Protein AF-A0A956P4V1-F1 (afdb_monomer_lite)

Radius of gyration: 15.0 Å; chains: 1; bounding box: 37×39×35 Å

pLDDT: mean 80.2, std 12.29, range [52.44, 96.56]

Foldseek 3Di:
DDPVVVVVVVVVVVVLVVCCVVVVDLVLVPVQVVLCVVCVVPVLQVVVLLVLLVVLLVVLVVVCVVDVQDDPRSLVSLQVSSLVSQVVVQVVQCPDPVRVVSVHGHRDRRNSSSSNVVVD

Sequence (120 aa):
MSEPEILVVAIGLVVSLLFTEVLGIAPGGIIVPGYLALHMQEPVKILVTFLVAYLTYFIVTVLATVTIVYGRRRTVLMILVAFLLGTLVRIGFDQSPLIAPFEIDVIGYIVPGLIAIWLD

Secondary structure (DSSP, 8-state):
--HHHHHHHHHHHHHHHHHHHHH-S-THHHHHHHHHHHTTT-HHHHHHHHHHHHHHHHHHHHHHHHS---THHHHHHHHHHHHHHHHHHHHHHHT-TTTGGGT---S-SSHHHHHHHHT-

Structure (mmCIF, N/CA/C/O backbone):
data_AF-A0A956P4V1-F1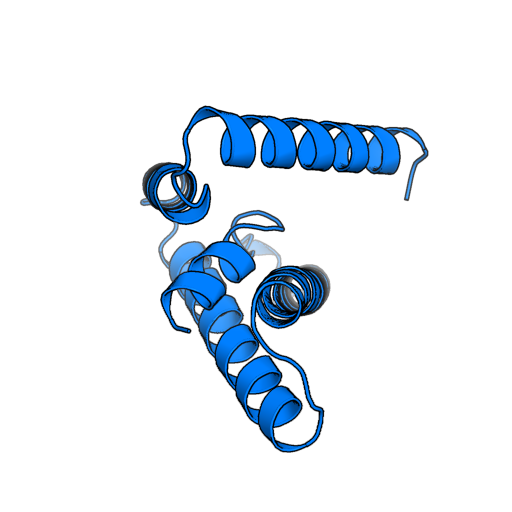
#
_entry.id   AF-A0A956P4V1-F1
#
loop_
_atom_site.group_PDB
_atom_site.id
_atom_site.type_symbol
_atom_site.label_atom_id
_atom_site.label_alt_id
_atom_site.label_comp_id
_atom_site.label_asym_id
_atom_site.label_entity_id
_atom_site.label_seq_id
_atom_site.pdbx_PDB_ins_code
_atom_site.Cartn_x
_atom_site.Cartn_y
_atom_site.Cartn_z
_atom_site.occupancy
_atom_site.B_iso_or_equiv
_atom_site.auth_seq_id
_atom_site.auth_comp_id
_atom_site.auth_asym_id
_atom_site.auth_atom_id
_atom_site.pdbx_PDB_model_num
ATOM 1 N N . MET A 1 1 ? 17.216 -8.992 8.589 1.00 52.44 1 MET A N 1
ATOM 2 C CA . MET A 1 1 ? 16.877 -7.565 8.459 1.00 52.44 1 MET A CA 1
ATOM 3 C C . MET A 1 1 ? 17.984 -6.795 9.130 1.00 52.44 1 MET A C 1
ATOM 5 O O . MET A 1 1 ? 18.258 -7.054 10.298 1.00 52.44 1 MET A O 1
ATOM 9 N N . SER A 1 2 ? 18.709 -5.985 8.372 1.00 62.19 2 SER A N 1
ATOM 10 C CA . SER A 1 2 ? 19.815 -5.195 8.910 1.00 62.19 2 SER A CA 1
ATOM 11 C C . SER A 1 2 ? 19.270 -4.003 9.722 1.00 62.19 2 SER A C 1
ATOM 13 O O . SER A 1 2 ? 18.208 -3.472 9.401 1.00 62.19 2 SER A O 1
ATOM 15 N N . GLU A 1 3 ? 19.965 -3.575 10.784 1.00 70.06 3 GLU A N 1
ATOM 16 C CA . GLU A 1 3 ? 19.622 -2.376 11.579 1.00 70.06 3 GLU A CA 1
ATOM 17 C C . GLU A 1 3 ? 19.222 -1.129 10.748 1.00 70.06 3 GLU A C 1
ATOM 19 O O . GLU A 1 3 ? 18.267 -0.449 11.140 1.00 70.06 3 GLU A O 1
ATOM 24 N N . PRO A 1 4 ? 19.847 -0.824 9.586 1.00 65.12 4 PRO A N 1
ATOM 25 C CA . PRO A 1 4 ? 19.439 0.317 8.763 1.00 65.12 4 PRO A CA 1
ATOM 26 C C . PRO A 1 4 ? 18.052 0.176 8.117 1.00 65.12 4 PRO A C 1
ATOM 28 O O . PRO A 1 4 ? 17.386 1.189 7.918 1.00 65.12 4 PRO A O 1
ATOM 31 N N . GLU A 1 5 ? 17.567 -1.036 7.828 1.00 59.72 5 GLU A N 1
ATOM 32 C CA . GLU A 1 5 ? 16.236 -1.237 7.226 1.00 59.72 5 GLU A CA 1
ATOM 33 C C . GLU A 1 5 ? 15.118 -0.788 8.178 1.00 59.72 5 GLU A C 1
ATOM 35 O O . GLU A 1 5 ? 14.162 -0.134 7.764 1.00 59.72 5 GLU A O 1
ATOM 40 N N . ILE A 1 6 ? 15.267 -1.081 9.474 1.00 66.38 6 ILE A N 1
ATOM 41 C CA . ILE A 1 6 ? 14.303 -0.700 10.517 1.00 66.38 6 ILE A CA 1
ATOM 42 C C . ILE A 1 6 ? 14.265 0.824 10.674 1.00 66.38 6 ILE A C 1
ATOM 44 O O . ILE A 1 6 ? 13.193 1.408 10.832 1.00 66.38 6 ILE A O 1
ATOM 48 N N . LEU A 1 7 ? 15.426 1.475 10.585 1.00 67.88 7 LEU A N 1
ATOM 49 C CA . LEU A 1 7 ? 15.570 2.924 10.707 1.00 67.88 7 LEU A CA 1
ATOM 50 C C . LEU A 1 7 ? 14.905 3.654 9.530 1.00 67.88 7 LEU A C 1
ATOM 52 O O . LEU A 1 7 ? 14.175 4.623 9.736 1.00 67.88 7 LEU A O 1
ATOM 56 N N . VAL A 1 8 ? 15.075 3.142 8.308 1.00 66.00 8 VAL A N 1
ATOM 57 C CA . VAL A 1 8 ? 14.413 3.672 7.105 1.00 66.00 8 VAL A CA 1
ATOM 58 C C . VAL A 1 8 ? 12.894 3.513 7.195 1.00 66.00 8 VAL A C 1
ATOM 60 O O . VAL A 1 8 ? 12.161 4.458 6.899 1.00 66.00 8 VAL A O 1
ATOM 63 N N . VAL A 1 9 ? 12.408 2.360 7.667 1.00 61.38 9 VAL A N 1
ATOM 64 C CA . VAL A 1 9 ? 10.970 2.128 7.881 1.00 61.38 9 VAL A CA 1
ATOM 65 C C . VAL A 1 9 ? 10.415 3.061 8.961 1.00 61.38 9 VAL A C 1
ATOM 67 O O . VAL A 1 9 ? 9.370 3.672 8.752 1.00 61.38 9 VAL A O 1
ATOM 70 N N . ALA A 1 10 ? 11.117 3.230 10.085 1.00 62.25 10 ALA A N 1
ATOM 71 C CA . ALA A 1 10 ? 10.696 4.111 11.174 1.00 62.25 10 ALA A CA 1
ATOM 72 C C . ALA A 1 10 ? 10.623 5.581 10.730 1.00 62.25 10 ALA A C 1
ATOM 74 O O . ALA A 1 10 ? 9.628 6.255 10.995 1.00 62.25 10 ALA A O 1
ATOM 75 N N . ILE A 1 11 ? 11.634 6.062 10.000 1.00 67.75 11 ILE A N 1
ATOM 76 C CA . ILE A 1 11 ? 11.644 7.419 9.441 1.00 67.75 11 ILE A CA 1
ATOM 77 C C . ILE A 1 11 ? 10.501 7.586 8.435 1.00 67.75 11 ILE A C 1
ATOM 79 O O . ILE A 1 11 ? 9.759 8.563 8.516 1.00 67.75 11 ILE A O 1
ATOM 83 N N . GLY A 1 12 ? 10.303 6.620 7.534 1.00 59.38 12 GLY A N 1
ATOM 84 C CA . GLY A 1 12 ? 9.198 6.644 6.574 1.00 59.38 12 GLY A CA 1
ATOM 85 C C . GLY A 1 12 ? 7.824 6.704 7.250 1.00 59.38 12 GLY A C 1
ATOM 86 O O . GLY A 1 12 ? 6.951 7.448 6.806 1.00 59.38 12 GLY A O 1
ATOM 87 N N . LEU A 1 13 ? 7.649 5.988 8.365 1.00 62.00 13 LEU A N 1
ATOM 88 C CA . LEU A 1 13 ? 6.405 5.959 9.139 1.00 62.00 13 LEU A CA 1
ATOM 89 C C . LEU A 1 13 ? 6.146 7.300 9.849 1.00 62.00 13 LEU A C 1
ATOM 91 O O . LEU A 1 13 ? 5.028 7.814 9.801 1.00 62.00 13 LEU A O 1
ATOM 95 N N . VAL A 1 14 ? 7.182 7.913 10.432 1.00 70.94 14 VAL A N 1
ATOM 96 C CA . VAL A 1 14 ? 7.103 9.247 11.058 1.00 70.94 14 VAL A CA 1
ATOM 97 C C . VAL A 1 14 ? 6.795 10.330 10.024 1.00 70.94 14 VAL A C 1
ATOM 99 O O . VAL A 1 14 ? 5.912 11.158 10.240 1.00 70.94 14 VAL A O 1
ATOM 102 N N . VAL A 1 15 ? 7.472 10.306 8.875 1.00 63.47 15 VAL A N 1
ATOM 103 C CA . VAL A 1 15 ? 7.232 11.263 7.787 1.00 63.47 15 VAL A CA 1
ATOM 104 C C . VAL A 1 15 ? 5.823 11.085 7.217 1.00 63.47 15 VAL A C 1
ATOM 106 O O . VAL A 1 15 ? 5.119 12.072 7.030 1.00 63.47 15 VAL A O 1
ATOM 109 N N . SER A 1 16 ? 5.357 9.847 7.022 1.00 53.31 16 SER A N 1
ATOM 110 C CA . SER A 1 16 ? 3.987 9.573 6.572 1.00 53.31 16 SER A CA 1
ATOM 111 C C . SER A 1 16 ? 2.934 10.096 7.555 1.00 53.31 16 SER A C 1
ATOM 113 O O . SER A 1 16 ? 1.906 10.615 7.119 1.00 53.31 16 SER A O 1
ATOM 115 N N . LEU A 1 17 ? 3.173 9.984 8.867 1.00 59.72 17 LEU A N 1
ATOM 116 C CA . LEU A 1 17 ? 2.296 10.550 9.896 1.00 59.72 17 LEU A CA 1
ATOM 117 C C . LEU A 1 17 ? 2.257 12.079 9.825 1.00 59.72 17 LEU A C 1
ATOM 119 O O . LEU A 1 17 ? 1.171 12.651 9.801 1.00 59.72 17 LEU A O 1
ATOM 123 N N . LEU A 1 18 ? 3.418 12.733 9.719 1.00 65.38 18 LEU A N 1
ATOM 124 C CA . LEU A 1 18 ? 3.503 14.191 9.594 1.00 65.38 18 LEU A CA 1
ATOM 125 C C . LEU A 1 18 ? 2.801 14.702 8.331 1.00 65.38 18 LEU A C 1
ATOM 127 O O . LEU A 1 18 ? 2.044 15.663 8.400 1.00 65.38 18 LEU A O 1
ATOM 131 N N . PHE A 1 19 ? 2.993 14.040 7.188 1.00 56.62 19 PHE A N 1
ATOM 132 C CA . PHE A 1 19 ? 2.312 14.401 5.940 1.00 56.62 19 PHE A CA 1
ATOM 133 C C . PHE A 1 19 ? 0.793 14.224 6.032 1.00 56.62 19 PHE A C 1
ATOM 135 O O . PHE A 1 19 ? 0.051 15.060 5.519 1.00 56.62 19 PHE A O 1
ATOM 142 N N . THR A 1 20 ? 0.330 13.171 6.711 1.00 59.19 20 THR A N 1
ATOM 143 C CA . THR A 1 20 ? -1.105 12.940 6.934 1.00 59.19 20 THR A CA 1
ATOM 144 C C . THR A 1 20 ? -1.712 14.040 7.812 1.00 59.19 20 THR A C 1
ATOM 146 O O . THR A 1 20 ? -2.799 14.525 7.507 1.00 59.19 20 THR A O 1
ATOM 149 N N . GLU A 1 21 ? -1.000 14.467 8.858 1.00 66.12 21 GLU A N 1
ATOM 150 C CA . GLU A 1 21 ? -1.459 15.506 9.790 1.00 66.12 21 GLU A CA 1
ATOM 151 C C . GLU A 1 21 ? -1.442 16.911 9.160 1.00 66.12 21 GLU A C 1
ATOM 153 O O . GLU A 1 21 ? -2.352 17.702 9.385 1.00 66.12 21 GLU A O 1
ATOM 158 N N . VAL A 1 22 ? -0.429 17.222 8.340 1.00 64.12 22 VAL A N 1
ATOM 159 C CA . VAL A 1 22 ? -0.261 18.554 7.730 1.00 64.12 22 VAL A CA 1
ATOM 160 C C . VAL A 1 22 ? -1.184 18.764 6.532 1.00 64.12 22 VAL A C 1
ATOM 162 O O . VAL A 1 22 ? -1.716 19.858 6.357 1.00 64.12 22 VAL A O 1
ATOM 165 N N . LEU A 1 23 ? -1.364 17.746 5.684 1.00 58.78 23 LEU A N 1
ATOM 166 C CA . LEU A 1 23 ? -2.117 17.901 4.436 1.00 58.78 23 LEU A CA 1
ATOM 167 C C . LEU A 1 23 ? -3.592 17.523 4.572 1.00 58.78 23 LEU A C 1
ATOM 169 O O . LEU A 1 23 ? -4.383 17.925 3.726 1.00 58.78 23 LEU A O 1
ATOM 173 N N . GLY A 1 24 ? -3.979 16.732 5.581 1.00 57.81 24 GLY A N 1
ATOM 174 C CA . GLY A 1 24 ? -5.355 16.234 5.733 1.00 57.81 24 GLY A CA 1
ATOM 175 C C . GLY A 1 24 ? -5.835 15.338 4.578 1.00 57.81 24 GLY A C 1
ATOM 176 O O . GLY A 1 24 ? -6.993 14.926 4.550 1.00 57.81 24 GLY A O 1
ATOM 177 N N . ILE A 1 25 ? -4.953 15.028 3.624 1.00 56.25 25 ILE A N 1
ATOM 178 C CA . ILE A 1 25 ? -5.205 14.186 2.458 1.00 56.25 25 ILE A CA 1
ATOM 179 C C . ILE A 1 25 ? -4.611 12.815 2.759 1.00 56.25 25 ILE A C 1
ATOM 181 O O . ILE A 1 25 ? -3.441 12.707 3.130 1.00 56.25 25 ILE A O 1
ATOM 185 N N . ALA A 1 26 ? -5.404 11.758 2.576 1.00 60.09 26 ALA A N 1
ATOM 186 C CA . ALA A 1 26 ? -4.907 10.393 2.675 1.00 60.09 26 ALA A CA 1
ATOM 187 C C . ALA A 1 26 ? -3.709 10.219 1.713 1.00 60.09 26 ALA A C 1
ATOM 189 O O . ALA A 1 26 ? -3.898 10.358 0.499 1.00 60.09 26 ALA A O 1
ATOM 190 N N . PRO A 1 27 ? -2.494 9.887 2.202 1.00 57.38 27 PRO A N 1
ATOM 191 C CA . PRO A 1 27 ? -1.275 9.832 1.383 1.00 57.38 27 PRO A CA 1
ATOM 192 C C . PRO A 1 27 ? -1.409 8.939 0.141 1.00 57.38 27 PRO A C 1
ATOM 194 O O . PRO A 1 27 ? -0.772 9.180 -0.884 1.00 57.38 27 PRO A O 1
ATOM 197 N N . GLY A 1 28 ? -2.297 7.940 0.204 1.00 62.53 28 GLY A N 1
ATOM 198 C CA . GLY A 1 28 ? -2.628 7.057 -0.910 1.00 62.53 28 GLY A CA 1
ATOM 199 C C . GLY A 1 28 ? -3.111 7.773 -2.169 1.00 62.53 28 GLY A C 1
ATOM 200 O O . GLY A 1 28 ? -2.746 7.354 -3.259 1.00 62.53 28 GLY A O 1
ATOM 201 N N . GLY A 1 29 ? -3.856 8.877 -2.047 1.00 63.78 29 GLY A N 1
ATOM 202 C CA . GLY A 1 29 ? -4.403 9.586 -3.212 1.00 63.78 29 GLY A CA 1
ATOM 203 C C . GLY A 1 29 ? -3.344 10.272 -4.083 1.00 63.78 29 GLY A C 1
ATOM 204 O O . GLY A 1 29 ? -3.560 10.458 -5.275 1.00 63.78 29 GLY A O 1
ATOM 205 N N . ILE A 1 30 ? -2.190 10.618 -3.503 1.00 67.00 30 ILE A N 1
ATOM 206 C CA . ILE A 1 30 ? -1.106 11.334 -4.196 1.00 67.00 30 ILE A CA 1
ATOM 207 C C . ILE A 1 30 ? 0.045 10.382 -4.546 1.00 67.00 30 ILE A C 1
ATOM 209 O O . ILE A 1 30 ? 0.603 10.452 -5.638 1.00 67.00 30 ILE A O 1
ATOM 213 N N . ILE A 1 31 ? 0.390 9.461 -3.641 1.00 77.81 31 ILE A N 1
ATOM 214 C CA . ILE A 1 31 ? 1.557 8.581 -3.794 1.00 77.81 31 ILE A CA 1
ATOM 215 C C . ILE A 1 31 ? 1.294 7.469 -4.820 1.00 77.81 31 ILE A C 1
ATOM 217 O O . ILE A 1 31 ? 2.150 7.189 -5.656 1.00 77.81 31 ILE A O 1
ATOM 221 N N . VAL A 1 32 ? 0.110 6.848 -4.788 1.00 80.44 32 VAL A N 1
ATOM 222 C CA . VAL A 1 32 ? -0.233 5.706 -5.655 1.00 80.44 32 VAL A CA 1
ATOM 223 C C . VAL A 1 32 ? -0.135 6.035 -7.154 1.00 80.44 32 VAL A C 1
ATOM 225 O O . VAL A 1 32 ? 0.562 5.295 -7.851 1.00 80.44 32 VAL A O 1
ATOM 228 N N . PRO A 1 33 ? -0.754 7.112 -7.690 1.00 71.56 33 PRO A N 1
ATOM 229 C CA . PRO A 1 33 ? -0.647 7.419 -9.119 1.00 71.56 33 PRO A CA 1
ATOM 230 C C . PRO A 1 33 ? 0.792 7.736 -9.549 1.00 71.56 33 PRO A C 1
ATOM 232 O O . PRO A 1 33 ? 1.182 7.374 -10.656 1.00 71.56 33 PRO A O 1
ATOM 235 N N . GLY A 1 34 ? 1.603 8.336 -8.670 1.00 77.00 34 GLY A N 1
ATOM 236 C CA . GLY A 1 34 ? 3.026 8.569 -8.929 1.00 77.00 34 GLY A CA 1
ATOM 237 C C . GLY A 1 34 ? 3.813 7.266 -9.095 1.00 77.00 34 GLY A C 1
ATOM 238 O O . GLY A 1 34 ? 4.532 7.103 -10.076 1.00 77.00 34 GLY A O 1
ATOM 239 N N . TYR A 1 35 ? 3.628 6.304 -8.185 1.00 79.56 35 TYR A N 1
ATOM 240 C CA . TYR A 1 35 ? 4.278 4.990 -8.278 1.00 79.56 35 TYR A CA 1
ATOM 241 C C . TYR A 1 35 ? 3.781 4.162 -9.472 1.00 79.56 35 TYR A C 1
ATOM 243 O O . TYR A 1 35 ? 4.575 3.478 -10.114 1.00 79.56 35 TYR A O 1
ATOM 251 N N . LEU A 1 36 ? 2.492 4.248 -9.812 1.00 75.56 36 LEU A N 1
ATOM 252 C CA . LEU A 1 36 ? 1.943 3.592 -11.002 1.00 75.56 36 LEU A CA 1
ATOM 253 C C . LEU A 1 36 ? 2.518 4.173 -12.301 1.00 75.56 36 LEU A C 1
ATOM 255 O O . LEU A 1 36 ? 2.807 3.415 -13.222 1.00 75.56 36 LEU A O 1
ATOM 259 N N . ALA A 1 37 ? 2.721 5.492 -12.371 1.00 73.94 37 ALA A N 1
ATOM 260 C CA . ALA A 1 37 ? 3.327 6.136 -13.534 1.00 73.94 37 ALA A CA 1
ATOM 261 C C . ALA A 1 37 ? 4.796 5.723 -13.737 1.00 73.94 37 ALA A C 1
ATOM 263 O O . ALA A 1 37 ? 5.219 5.526 -14.874 1.00 73.94 37 ALA A O 1
ATOM 264 N N . LEU A 1 38 ? 5.559 5.546 -12.650 1.00 78.25 38 LEU A N 1
ATOM 265 C CA . LEU A 1 38 ? 6.956 5.088 -12.712 1.00 78.25 38 LEU A CA 1
ATOM 266 C C . LEU A 1 38 ? 7.097 3.661 -13.252 1.00 78.25 38 LEU A C 1
ATOM 268 O O . LEU A 1 38 ? 8.087 3.358 -13.908 1.00 78.25 38 LEU A O 1
ATOM 272 N N . HIS A 1 39 ? 6.105 2.807 -13.003 1.00 78.94 39 HIS A N 1
ATOM 273 C CA . HIS A 1 39 ? 6.085 1.416 -13.463 1.00 78.94 39 HIS A CA 1
ATOM 274 C C . HIS A 1 39 ? 5.122 1.194 -14.635 1.00 78.94 39 HIS A C 1
ATOM 276 O O . HIS A 1 39 ? 4.681 0.073 -14.880 1.00 78.94 39 HIS A O 1
ATOM 282 N N . MET A 1 40 ? 4.787 2.248 -15.387 1.00 74.88 40 MET A N 1
ATOM 283 C CA . MET A 1 40 ? 3.815 2.175 -16.484 1.00 74.88 40 MET A CA 1
ATOM 284 C C . MET A 1 40 ? 4.260 1.227 -17.609 1.00 74.88 40 MET A C 1
ATOM 286 O O . MET A 1 40 ? 3.424 0.627 -18.282 1.00 74.88 40 MET A O 1
ATOM 290 N N . GLN A 1 41 ? 5.571 1.061 -17.796 1.00 78.94 41 GLN A N 1
ATOM 291 C CA . GLN A 1 41 ? 6.154 0.122 -18.759 1.00 78.94 41 GLN A CA 1
ATOM 292 C C . GLN A 1 41 ? 6.144 -1.333 -18.257 1.00 78.94 41 GLN A C 1
ATOM 294 O O . GLN A 1 41 ? 6.466 -2.245 -19.015 1.00 78.94 41 GLN A O 1
ATOM 299 N N . GLU A 1 42 ? 5.740 -1.565 -17.005 1.00 83.62 42 GLU A N 1
ATOM 300 C CA . GLU A 1 42 ? 5.775 -2.856 -16.318 1.00 83.62 42 GLU A CA 1
ATOM 301 C C . GLU A 1 42 ? 4.349 -3.293 -15.917 1.00 83.62 42 GLU A C 1
ATOM 303 O O . GLU A 1 42 ? 4.012 -3.373 -14.729 1.00 83.62 42 GLU A O 1
ATOM 308 N N . PRO A 1 43 ? 3.471 -3.605 -16.894 1.00 84.38 43 PRO A N 1
ATOM 309 C CA . PRO A 1 43 ? 2.043 -3.832 -16.648 1.00 84.38 43 PRO A CA 1
ATOM 310 C C . PRO A 1 43 ? 1.775 -5.016 -15.713 1.00 84.38 43 PRO A C 1
ATOM 312 O O . PRO A 1 43 ? 0.772 -5.036 -15.001 1.00 84.38 43 PRO A O 1
ATOM 315 N N . VAL A 1 44 ? 2.685 -5.991 -15.676 1.00 90.12 44 VAL A N 1
ATOM 316 C CA . VAL A 1 44 ? 2.580 -7.154 -14.793 1.00 90.12 44 VAL A CA 1
ATOM 317 C C . VAL A 1 44 ? 2.736 -6.747 -13.325 1.00 90.12 44 VAL A C 1
ATOM 319 O O . VAL A 1 44 ? 1.935 -7.177 -12.499 1.00 90.12 44 VAL A O 1
ATOM 322 N N . LYS A 1 45 ? 3.689 -5.862 -12.993 1.00 88.94 45 LYS A N 1
ATOM 323 C CA . LYS A 1 45 ? 3.875 -5.358 -11.618 1.00 88.94 45 LYS A CA 1
ATOM 324 C C . LYS A 1 45 ? 2.663 -4.570 -11.142 1.00 88.94 45 LYS A C 1
ATOM 326 O O . LYS A 1 45 ? 2.214 -4.730 -10.006 1.00 88.94 45 LYS A O 1
ATOM 331 N N . ILE A 1 46 ? 2.087 -3.765 -12.034 1.00 87.50 46 ILE A N 1
ATOM 332 C CA . ILE A 1 46 ? 0.843 -3.037 -11.770 1.00 87.50 46 ILE A CA 1
ATOM 333 C C . ILE A 1 46 ? -0.285 -4.024 -11.446 1.00 87.50 46 ILE A C 1
ATOM 335 O O . ILE A 1 46 ? -0.935 -3.898 -10.408 1.00 87.50 46 ILE A O 1
ATOM 339 N N . LEU A 1 47 ? -0.482 -5.038 -12.291 1.00 92.50 47 LEU A N 1
ATOM 340 C CA . LEU A 1 47 ? -1.543 -6.030 -12.125 1.00 92.50 47 LEU A CA 1
ATOM 341 C C . LEU A 1 47 ? -1.392 -6.817 -10.816 1.00 92.50 47 LEU A C 1
ATOM 343 O O . LEU A 1 47 ? -2.357 -6.949 -10.065 1.00 92.50 47 LEU A O 1
ATOM 347 N N . VAL A 1 48 ? -0.179 -7.276 -10.497 1.00 92.94 48 VAL A N 1
ATOM 348 C CA . VAL A 1 48 ? 0.121 -7.958 -9.229 1.00 92.94 48 VAL A CA 1
ATOM 349 C C . VAL A 1 48 ? -0.152 -7.038 -8.035 1.00 92.94 48 VAL A C 1
ATOM 351 O O . VAL A 1 48 ? -0.767 -7.467 -7.061 1.00 92.94 48 VAL A O 1
ATOM 354 N N . THR A 1 49 ? 0.232 -5.762 -8.108 1.00 92.38 49 THR A N 1
ATOM 355 C CA . THR A 1 49 ? -0.014 -4.791 -7.027 1.00 92.38 49 THR A CA 1
ATOM 356 C C . THR A 1 49 ? -1.511 -4.592 -6.777 1.00 92.38 49 THR A C 1
ATOM 358 O O . THR A 1 49 ? -1.946 -4.600 -5.624 1.00 92.38 49 THR A O 1
ATOM 361 N N . PHE A 1 50 ? -2.317 -4.479 -7.838 1.00 92.88 50 PHE A N 1
ATOM 362 C CA . PHE A 1 50 ? -3.776 -4.405 -7.718 1.00 92.88 50 PHE A CA 1
ATOM 363 C C . PHE A 1 50 ? -4.387 -5.694 -7.159 1.00 92.88 50 PHE A C 1
ATOM 365 O O . PHE A 1 50 ? -5.284 -5.617 -6.321 1.00 92.88 50 PHE A O 1
ATOM 372 N N . LEU A 1 51 ? -3.887 -6.869 -7.558 1.00 95.50 51 LEU A N 1
ATOM 373 C CA . LEU A 1 51 ? -4.326 -8.145 -6.983 1.00 95.50 51 LEU A CA 1
ATOM 374 C C . LEU A 1 51 ? -4.054 -8.205 -5.478 1.00 95.50 51 LEU A C 1
ATOM 376 O O . LEU A 1 51 ? -4.946 -8.564 -4.711 1.00 95.50 51 LEU A O 1
ATOM 380 N N . VAL A 1 52 ? -2.858 -7.805 -5.038 1.00 95.75 52 VAL A N 1
ATOM 381 C CA . VAL A 1 52 ? -2.512 -7.756 -3.610 1.00 95.75 52 VAL A CA 1
ATOM 382 C C . VAL A 1 52 ? -3.397 -6.761 -2.860 1.00 95.75 52 VAL A C 1
ATOM 384 O O . VAL A 1 52 ? -3.869 -7.074 -1.767 1.00 95.75 52 VAL A O 1
ATOM 387 N N . ALA A 1 53 ? -3.676 -5.591 -3.440 1.00 93.94 53 ALA A N 1
ATOM 388 C CA . ALA A 1 53 ? -4.575 -4.606 -2.843 1.00 93.94 53 ALA A CA 1
ATOM 389 C C . ALA A 1 53 ? -6.006 -5.145 -2.681 1.00 93.94 53 ALA A C 1
ATOM 391 O O . ALA A 1 53 ? -6.606 -5.009 -1.614 1.00 93.94 53 ALA A O 1
ATOM 392 N N . TYR A 1 54 ? -6.537 -5.812 -3.707 1.00 95.75 54 TYR A N 1
ATOM 393 C CA . TYR A 1 54 ? -7.880 -6.386 -3.667 1.00 95.75 54 TYR A CA 1
ATOM 394 C C . TYR A 1 54 ? -7.984 -7.535 -2.659 1.00 95.75 54 TYR A C 1
ATOM 396 O O . TYR A 1 54 ? -8.921 -7.586 -1.863 1.00 95.75 54 TYR A O 1
ATOM 404 N N . LEU A 1 55 ? -6.983 -8.423 -2.629 1.00 96.56 55 LEU A N 1
ATOM 405 C CA . LEU A 1 55 ? -6.894 -9.485 -1.626 1.00 96.56 55 LEU A CA 1
ATOM 406 C C . LEU A 1 55 ? -6.801 -8.915 -0.211 1.00 96.56 55 LEU A C 1
ATOM 408 O O . LEU A 1 55 ? -7.467 -9.413 0.691 1.00 96.56 55 LEU A O 1
ATOM 412 N N . THR A 1 56 ? -6.024 -7.849 -0.020 1.00 95.62 56 THR A N 1
ATOM 413 C CA . THR A 1 56 ? -5.925 -7.155 1.268 1.00 95.62 56 THR A CA 1
ATOM 414 C C . THR A 1 56 ? -7.285 -6.639 1.721 1.00 95.62 56 THR A C 1
ATOM 416 O O . THR A 1 56 ? -7.709 -6.943 2.837 1.00 95.62 56 THR A O 1
ATOM 419 N N . TYR A 1 57 ? -7.983 -5.906 0.849 1.00 94.88 57 TYR A N 1
ATOM 420 C CA . TYR A 1 57 ? -9.323 -5.391 1.127 1.00 94.88 57 TYR A CA 1
ATOM 421 C C . TYR A 1 57 ? -10.290 -6.513 1.508 1.00 94.88 57 TYR A C 1
ATOM 423 O O . TYR A 1 57 ? -10.992 -6.417 2.518 1.00 94.88 57 TYR A O 1
ATOM 431 N N . PHE A 1 58 ? -10.282 -7.606 0.744 1.00 95.62 58 PHE A N 1
ATOM 432 C CA . PHE A 1 58 ? -11.151 -8.745 0.999 1.00 95.62 58 PHE A CA 1
ATOM 433 C C . PHE A 1 58 ? -10.853 -9.403 2.352 1.00 95.62 58 PHE A C 1
ATOM 435 O O . PHE A 1 58 ? -11.763 -9.594 3.158 1.00 95.62 58 PHE A O 1
ATOM 442 N N . ILE A 1 59 ? -9.579 -9.693 2.642 1.00 94.88 59 ILE A N 1
ATOM 443 C CA . ILE A 1 59 ? -9.161 -10.308 3.909 1.00 94.88 59 ILE A CA 1
ATOM 444 C C . ILE A 1 59 ? -9.567 -9.432 5.091 1.00 94.88 59 ILE A C 1
ATOM 446 O O . ILE A 1 59 ? -10.180 -9.932 6.032 1.00 94.88 59 ILE A O 1
ATOM 450 N N . VAL A 1 60 ? -9.260 -8.134 5.054 1.00 94.00 60 VAL A N 1
ATOM 451 C CA . VAL A 1 60 ? -9.567 -7.229 6.170 1.00 94.00 60 VAL A CA 1
ATOM 452 C C . VAL A 1 60 ? -11.072 -7.046 6.338 1.00 94.00 60 VAL A C 1
ATOM 454 O O . VAL A 1 60 ? -11.540 -7.009 7.471 1.00 94.00 60 VAL A O 1
ATOM 457 N N . THR A 1 61 ? -11.846 -6.994 5.254 1.00 91.69 61 THR A N 1
ATOM 458 C CA . THR A 1 61 ? -13.313 -6.879 5.319 1.00 91.69 61 THR A CA 1
ATOM 459 C C . THR A 1 61 ? -13.955 -8.122 5.939 1.00 91.69 61 THR A C 1
ATOM 461 O O . THR A 1 61 ? -14.808 -8.010 6.823 1.00 91.69 61 THR A O 1
ATOM 464 N N . VAL A 1 62 ? -13.499 -9.319 5.558 1.00 92.81 62 VAL A N 1
ATOM 465 C CA . VAL A 1 62 ? -13.942 -10.573 6.189 1.00 92.81 62 VAL A CA 1
ATOM 466 C C . VAL A 1 62 ? -13.535 -10.603 7.665 1.00 92.81 62 VAL A C 1
ATOM 468 O O . VAL A 1 62 ? -14.343 -10.935 8.533 1.00 92.81 62 VAL A O 1
ATOM 471 N N . LEU A 1 63 ? -12.306 -10.191 7.978 1.00 90.56 63 LEU A N 1
ATOM 472 C CA . LEU A 1 63 ? -11.792 -10.173 9.345 1.00 90.56 63 LEU A CA 1
ATOM 473 C C . LEU A 1 63 ? -12.545 -9.166 10.230 1.00 90.56 63 LEU A C 1
ATOM 475 O O . LEU A 1 63 ? -12.846 -9.475 11.382 1.00 90.56 63 LEU A O 1
ATOM 479 N N . ALA A 1 64 ? -12.925 -8.009 9.686 1.00 88.25 64 ALA A N 1
ATOM 480 C CA . ALA A 1 64 ? -13.738 -6.992 10.355 1.00 88.25 64 ALA A CA 1
ATOM 481 C C . ALA A 1 64 ? -15.198 -7.430 10.584 1.00 88.25 64 ALA A C 1
ATOM 483 O O . ALA A 1 64 ? -15.898 -6.832 11.396 1.00 88.25 64 ALA A O 1
ATOM 484 N N . THR A 1 65 ? -15.663 -8.489 9.911 1.00 85.44 65 THR A N 1
ATOM 485 C CA . THR A 1 65 ? -16.977 -9.092 10.196 1.00 85.44 65 THR A CA 1
ATOM 486 C C . THR A 1 65 ? -16.937 -9.937 11.475 1.00 85.44 65 THR A C 1
ATOM 488 O O . THR A 1 65 ? -17.915 -9.996 12.216 1.00 85.44 65 THR A O 1
ATOM 491 N N . VAL A 1 66 ? -15.799 -10.578 11.762 1.00 85.50 66 VAL A N 1
ATOM 492 C CA . VAL A 1 66 ? -15.609 -11.433 12.950 1.00 85.50 66 VAL A CA 1
ATOM 493 C C . VAL A 1 66 ? -15.049 -10.642 14.136 1.00 85.50 66 VAL A C 1
ATOM 495 O O . VAL A 1 66 ? -15.338 -10.944 15.292 1.00 85.50 66 VAL A O 1
ATOM 498 N N . THR A 1 67 ? -14.241 -9.620 13.861 1.00 82.88 67 THR A N 1
ATOM 499 C CA . THR A 1 67 ? -13.569 -8.797 14.870 1.00 82.88 67 THR A CA 1
ATOM 500 C C . THR A 1 67 ? -14.101 -7.368 14.832 1.00 82.88 67 THR A C 1
ATOM 502 O O . THR A 1 67 ? -14.285 -6.797 13.766 1.00 82.88 67 THR A O 1
ATOM 505 N N . ILE A 1 68 ? -14.332 -6.758 15.998 1.00 79.69 68 ILE A N 1
ATOM 506 C CA . ILE A 1 68 ? -14.824 -5.374 16.118 1.00 79.69 68 ILE A CA 1
ATOM 507 C C . ILE A 1 68 ? -13.686 -4.402 15.754 1.00 79.69 68 ILE A C 1
ATOM 509 O O . ILE A 1 68 ? -13.024 -3.828 16.626 1.00 7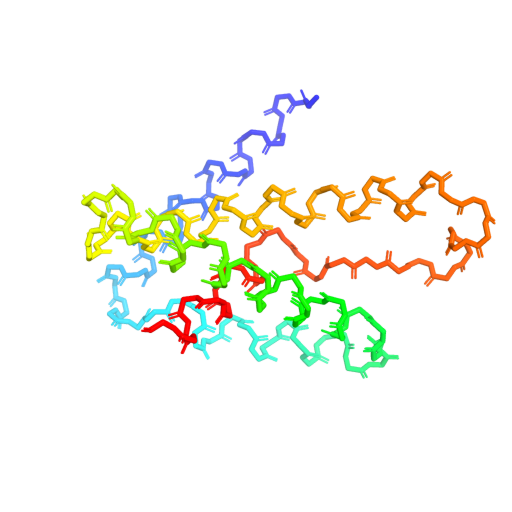9.69 68 ILE A O 1
ATOM 513 N N . VAL A 1 69 ? -13.422 -4.240 14.457 1.00 83.06 69 VAL A N 1
ATOM 514 C CA . VAL A 1 69 ? -12.376 -3.360 13.929 1.00 83.06 69 VAL A CA 1
ATOM 515 C C . VAL A 1 69 ? -13.008 -2.281 13.061 1.00 83.06 69 VAL A C 1
ATOM 517 O O . VAL A 1 69 ? -13.379 -2.515 11.917 1.00 83.06 69 VAL A O 1
ATOM 520 N N . TYR A 1 70 ? -13.083 -1.068 13.609 1.00 79.94 70 TYR A N 1
ATOM 521 C CA . TYR A 1 70 ? -13.668 0.095 12.942 1.00 79.94 70 TYR A CA 1
ATOM 522 C C . TYR A 1 70 ? -12.690 1.276 12.893 1.00 79.94 70 TYR A C 1
ATOM 524 O O . TYR A 1 70 ? -11.759 1.381 13.704 1.00 79.94 70 TYR A O 1
ATOM 532 N N . GLY A 1 71 ? -12.917 2.181 11.938 1.00 84.62 71 GLY A N 1
ATOM 533 C CA . GLY A 1 71 ? -12.187 3.442 11.798 1.00 84.62 71 GLY A CA 1
ATOM 534 C C . GLY A 1 71 ? -10.678 3.253 11.612 1.00 84.62 71 GLY A C 1
ATOM 535 O O . GLY A 1 71 ? -10.235 2.408 10.837 1.00 84.62 71 GLY A O 1
ATOM 536 N N . ARG A 1 72 ? -9.870 4.011 12.368 1.00 81.62 72 ARG A N 1
ATOM 537 C CA . ARG A 1 72 ? -8.398 4.053 12.229 1.00 81.62 72 ARG A 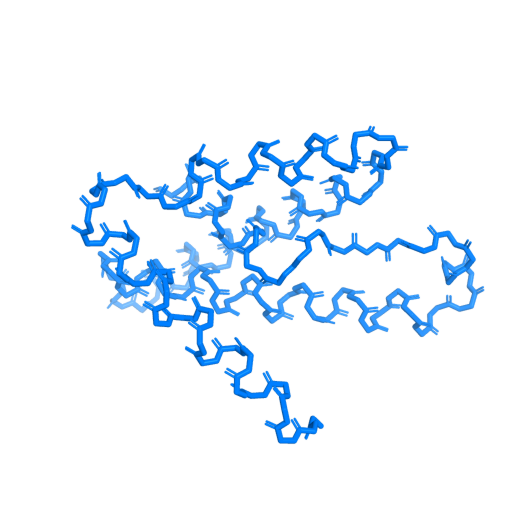CA 1
ATOM 538 C C . ARG A 1 72 ? -7.722 2.682 12.376 1.00 81.62 72 ARG A C 1
ATOM 540 O O . ARG A 1 72 ? -6.680 2.450 11.771 1.00 81.62 72 ARG A O 1
ATOM 547 N N . ARG A 1 73 ? -8.306 1.758 13.153 1.00 84.94 73 ARG A N 1
ATOM 548 C CA . ARG A 1 73 ? -7.765 0.395 13.318 1.00 84.94 73 ARG A CA 1
ATOM 549 C C . ARG A 1 73 ? -7.857 -0.413 12.020 1.00 84.94 73 ARG A C 1
ATOM 551 O O . ARG A 1 73 ? -6.922 -1.140 11.706 1.00 84.94 73 ARG A O 1
ATOM 558 N N . ARG A 1 74 ? -8.938 -0.240 11.250 1.00 87.81 74 ARG A N 1
ATOM 559 C CA . ARG A 1 74 ? -9.134 -0.903 9.951 1.00 87.81 74 ARG A CA 1
ATOM 560 C C . ARG A 1 74 ? -8.079 -0.439 8.947 1.00 87.81 74 ARG A C 1
ATOM 562 O O . ARG A 1 74 ? -7.438 -1.271 8.322 1.00 87.81 74 ARG A O 1
ATOM 569 N N . THR A 1 75 ? -7.794 0.864 8.900 1.00 87.69 75 THR A N 1
ATOM 570 C CA . THR A 1 75 ? -6.737 1.446 8.053 1.00 87.69 75 THR A CA 1
ATOM 571 C C . THR A 1 75 ? -5.357 0.849 8.340 1.00 87.69 75 THR A C 1
ATOM 573 O O . THR A 1 75 ? -4.636 0.480 7.418 1.00 87.69 75 THR A O 1
ATOM 576 N N . VAL A 1 76 ? -4.986 0.714 9.619 1.00 88.75 76 VAL A N 1
ATOM 577 C CA . VAL A 1 76 ? -3.696 0.113 9.996 1.00 88.75 76 VAL A CA 1
ATOM 578 C C . VAL A 1 76 ? -3.643 -1.363 9.594 1.00 88.75 76 VAL A C 1
ATOM 580 O O . VAL A 1 76 ? -2.630 -1.802 9.057 1.00 88.75 76 VAL A O 1
ATOM 583 N N . LEU A 1 77 ? -4.732 -2.119 9.784 1.00 90.94 77 LEU A N 1
ATOM 584 C CA . LEU A 1 77 ? -4.796 -3.514 9.336 1.00 90.94 77 LEU A CA 1
ATOM 585 C C . LEU A 1 77 ? -4.649 -3.650 7.820 1.00 90.94 77 LEU A C 1
ATOM 587 O O . LEU A 1 77 ? -3.940 -4.546 7.379 1.00 90.94 77 LEU A O 1
ATOM 591 N N . MET A 1 78 ? -5.246 -2.755 7.032 1.00 92.38 78 MET A N 1
ATOM 592 C CA . MET A 1 78 ? -5.077 -2.743 5.573 1.00 92.38 78 MET A CA 1
ATOM 593 C C . MET A 1 78 ? -3.608 -2.595 5.179 1.00 92.38 78 MET A C 1
ATOM 595 O O . MET A 1 78 ? -3.105 -3.358 4.359 1.00 92.38 78 MET A O 1
ATOM 599 N N . ILE A 1 79 ? -2.880 -1.673 5.813 1.00 90.81 79 ILE A N 1
ATOM 600 C CA . ILE A 1 79 ? -1.447 -1.491 5.547 1.00 90.81 79 ILE A CA 1
ATOM 601 C C . ILE A 1 79 ? -0.654 -2.740 5.952 1.00 90.81 79 ILE A C 1
ATOM 603 O O . ILE A 1 79 ? 0.181 -3.209 5.181 1.00 90.81 79 ILE A O 1
ATOM 607 N N . LEU A 1 80 ? -0.925 -3.302 7.134 1.00 91.25 80 LEU A N 1
ATOM 608 C CA . LEU A 1 80 ? -0.204 -4.473 7.644 1.00 91.25 80 LEU A CA 1
ATOM 609 C C . LEU A 1 80 ? -0.454 -5.733 6.810 1.00 91.25 80 LEU A C 1
ATOM 611 O O . LEU A 1 80 ? 0.486 -6.464 6.505 1.00 91.25 80 LEU A O 1
ATOM 615 N N . VAL A 1 81 ? -1.705 -5.990 6.426 1.00 94.56 81 VAL A N 1
ATOM 616 C CA . VAL A 1 81 ? -2.065 -7.153 5.605 1.00 94.56 81 VAL A CA 1
ATOM 617 C C . VAL A 1 81 ? -1.489 -7.009 4.199 1.00 94.56 81 VAL A C 1
ATOM 619 O O . VAL A 1 81 ? -0.916 -7.972 3.696 1.00 94.56 81 VAL A O 1
ATOM 622 N N . ALA A 1 82 ? -1.543 -5.820 3.592 1.00 94.38 82 ALA A N 1
ATOM 623 C CA . ALA A 1 82 ? -0.903 -5.588 2.298 1.00 94.38 82 ALA A CA 1
ATOM 624 C C . ALA A 1 82 ? 0.613 -5.771 2.347 1.00 94.38 82 ALA A C 1
ATOM 626 O O . ALA A 1 82 ? 1.180 -6.366 1.435 1.00 94.38 82 ALA A O 1
ATOM 627 N N . PHE A 1 83 ? 1.269 -5.295 3.407 1.00 92.88 83 PHE A N 1
ATOM 628 C CA . PHE A 1 83 ? 2.698 -5.511 3.615 1.00 92.88 83 PHE A CA 1
ATOM 629 C C . PHE A 1 83 ? 3.036 -7.006 3.691 1.00 92.88 83 PHE A C 1
ATOM 631 O O . PHE A 1 83 ? 3.964 -7.481 3.033 1.00 92.88 83 PHE A O 1
ATOM 638 N N . LEU A 1 84 ? 2.259 -7.764 4.470 1.00 94.50 84 LEU A N 1
ATOM 639 C CA . LEU A 1 84 ? 2.440 -9.204 4.639 1.00 94.50 84 LEU A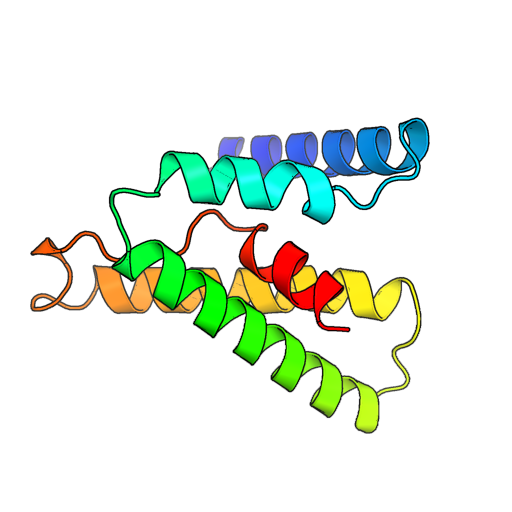 CA 1
ATOM 640 C C . LEU A 1 84 ? 2.198 -9.952 3.320 1.00 94.50 84 LEU A C 1
ATOM 642 O O . LEU A 1 84 ? 3.030 -10.749 2.897 1.00 94.50 84 LEU A O 1
ATOM 646 N N . LEU A 1 85 ? 1.105 -9.664 2.614 1.00 94.50 85 LEU A N 1
ATOM 647 C CA . LEU A 1 85 ? 0.844 -10.283 1.316 1.00 94.50 85 LEU A CA 1
ATOM 648 C C . LEU A 1 85 ? 1.902 -9.899 0.279 1.00 94.50 85 LEU A C 1
ATOM 650 O O . LEU A 1 85 ? 2.397 -10.767 -0.432 1.00 94.50 85 LEU A O 1
ATOM 654 N N . GLY A 1 86 ? 2.285 -8.623 0.208 1.00 93.12 86 GLY A N 1
ATOM 655 C CA . GLY A 1 86 ? 3.285 -8.151 -0.744 1.00 93.12 86 GLY A CA 1
ATOM 656 C C . GLY A 1 86 ? 4.655 -8.794 -0.524 1.00 93.12 86 GLY A C 1
ATOM 657 O O . GLY A 1 86 ? 5.304 -9.203 -1.485 1.00 93.12 86 GLY A O 1
ATOM 658 N N . THR A 1 87 ? 5.068 -8.965 0.735 1.00 89.31 87 THR A N 1
ATOM 659 C CA . THR A 1 87 ? 6.303 -9.690 1.076 1.00 89.31 87 THR A CA 1
ATOM 660 C C . THR A 1 87 ? 6.224 -11.175 0.721 1.00 89.31 87 THR A C 1
ATOM 662 O O . THR A 1 87 ? 7.177 -11.700 0.149 1.00 89.31 87 THR A O 1
ATOM 665 N N . LEU A 1 88 ? 5.098 -11.849 0.981 1.00 91.44 88 LEU A N 1
ATOM 666 C CA . LEU A 1 88 ? 4.911 -13.251 0.584 1.00 91.44 88 LEU A CA 1
ATOM 667 C C . LEU A 1 88 ? 4.972 -13.439 -0.934 1.00 91.44 88 LEU A C 1
ATOM 669 O O . LEU A 1 88 ? 5.601 -14.381 -1.409 1.00 91.44 88 LEU A O 1
ATOM 673 N N . VAL A 1 89 ? 4.341 -12.538 -1.688 1.00 90.81 89 VAL A N 1
ATOM 674 C CA . VAL A 1 89 ? 4.347 -12.555 -3.155 1.00 90.81 89 VAL A CA 1
ATOM 675 C C . VAL A 1 89 ? 5.768 -12.395 -3.692 1.00 90.81 89 VAL A C 1
ATOM 677 O O . VAL A 1 89 ? 6.186 -13.188 -4.530 1.00 90.81 89 VAL A O 1
ATOM 680 N N . ARG A 1 90 ? 6.532 -11.436 -3.156 1.00 88.19 90 ARG A N 1
ATOM 681 C CA . ARG A 1 90 ? 7.940 -11.217 -3.515 1.00 88.19 90 ARG A CA 1
ATOM 682 C C . ARG A 1 90 ? 8.790 -12.463 -3.271 1.00 88.19 90 ARG A C 1
ATOM 684 O O . ARG A 1 90 ? 9.447 -12.944 -4.185 1.00 88.19 90 ARG A O 1
ATOM 691 N N . ILE A 1 91 ? 8.705 -13.043 -2.071 1.00 87.25 91 ILE A N 1
ATOM 692 C CA . ILE A 1 91 ? 9.443 -14.270 -1.729 1.00 87.25 91 ILE A CA 1
ATOM 693 C C . ILE A 1 91 ? 9.038 -15.426 -2.656 1.00 87.25 91 ILE A C 1
ATOM 695 O O . ILE A 1 91 ? 9.894 -16.180 -3.113 1.00 87.25 91 ILE A O 1
ATOM 699 N N . GLY A 1 92 ? 7.743 -15.567 -2.952 1.00 85.88 92 GLY A N 1
ATOM 700 C CA . GLY A 1 92 ? 7.230 -16.618 -3.830 1.00 85.88 92 GLY A CA 1
ATOM 701 C C . GLY A 1 92 ? 7.698 -16.488 -5.282 1.00 85.88 92 GLY A C 1
ATOM 702 O O . GLY A 1 92 ? 7.982 -17.502 -5.922 1.00 85.88 92 GLY A O 1
ATOM 703 N N . PHE A 1 93 ? 7.805 -15.263 -5.803 1.00 86.12 93 PHE A N 1
ATOM 704 C CA . PHE A 1 93 ? 8.307 -15.020 -7.155 1.00 86.12 93 PHE A CA 1
ATOM 705 C C . PHE A 1 93 ? 9.827 -15.153 -7.252 1.00 86.12 93 PHE A C 1
ATOM 707 O O . PHE A 1 93 ? 10.298 -15.807 -8.183 1.00 86.12 93 PHE A O 1
ATOM 714 N N . ASP A 1 94 ? 10.577 -14.654 -6.266 1.00 82.25 94 ASP A N 1
ATOM 715 C CA . ASP A 1 94 ? 12.043 -14.761 -6.227 1.00 82.25 94 ASP A CA 1
ATOM 716 C C . ASP A 1 94 ? 12.520 -16.220 -6.137 1.00 82.25 94 ASP A C 1
ATOM 718 O O . ASP A 1 94 ? 13.547 -16.590 -6.705 1.00 82.25 94 ASP A O 1
ATOM 722 N N . GLN A 1 95 ? 11.767 -17.082 -5.446 1.00 80.38 95 GLN A N 1
ATOM 723 C CA . GLN A 1 95 ? 12.105 -18.502 -5.296 1.00 80.38 95 GLN A CA 1
ATOM 724 C C . GLN A 1 95 ? 11.683 -19.372 -6.488 1.00 80.38 95 GLN A C 1
ATOM 726 O O . GLN A 1 95 ? 12.034 -20.553 -6.532 1.00 80.38 95 GLN A O 1
ATOM 731 N N . SER A 1 96 ? 10.938 -18.828 -7.454 1.00 76.62 96 SER A N 1
ATOM 732 C CA . SER A 1 96 ? 10.460 -19.585 -8.610 1.00 76.62 96 SER A CA 1
ATOM 733 C C . SER A 1 96 ? 11.421 -19.442 -9.796 1.00 76.62 96 SER A C 1
ATOM 735 O O . SER A 1 96 ? 11.422 -18.401 -10.456 1.00 76.62 96 SER A O 1
ATOM 737 N N . PRO A 1 97 ? 12.200 -20.480 -10.161 1.00 71.25 97 PRO A N 1
ATOM 738 C CA . PRO A 1 97 ? 13.174 -20.394 -11.256 1.00 71.25 97 PRO A CA 1
ATOM 739 C C . PRO A 1 97 ? 12.545 -20.143 -12.638 1.00 71.25 97 PRO A C 1
ATOM 741 O O . PRO A 1 97 ? 13.244 -19.740 -13.562 1.00 71.25 97 PRO A O 1
ATOM 744 N N . LEU A 1 98 ? 11.232 -20.353 -12.788 1.00 71.88 98 LEU A N 1
ATOM 745 C CA . LEU A 1 98 ? 10.490 -20.053 -14.018 1.00 71.88 98 LEU A CA 1
ATOM 746 C C . LEU A 1 98 ? 10.063 -18.582 -14.119 1.00 71.88 98 LEU A C 1
ATOM 748 O O . LEU A 1 98 ? 9.811 -18.099 -15.220 1.00 71.88 98 LEU A O 1
ATOM 752 N N . ILE A 1 99 ? 9.940 -17.890 -12.984 1.00 73.00 99 ILE A N 1
ATOM 753 C CA . ILE A 1 99 ? 9.357 -16.543 -12.891 1.00 73.00 99 ILE A CA 1
ATOM 754 C C . ILE A 1 99 ? 10.430 -15.497 -12.561 1.00 73.00 99 ILE A C 1
ATOM 756 O O . ILE A 1 99 ? 10.329 -14.362 -13.019 1.00 73.00 99 ILE A O 1
ATOM 760 N N . ALA A 1 100 ? 11.493 -15.896 -11.859 1.00 71.69 100 ALA A N 1
ATOM 761 C CA . ALA A 1 100 ? 12.629 -15.049 -11.507 1.00 71.69 100 ALA A CA 1
ATOM 762 C C . ALA A 1 100 ? 13.214 -14.226 -12.681 1.00 71.69 100 ALA A C 1
ATOM 764 O O . ALA A 1 100 ? 13.526 -13.058 -12.461 1.00 71.69 100 ALA A O 1
ATOM 765 N N . PRO A 1 101 ? 13.306 -14.733 -13.935 1.00 71.62 101 PRO A N 1
ATOM 766 C CA . PRO A 1 101 ? 13.820 -13.935 -15.055 1.00 71.62 101 PRO A CA 1
ATOM 767 C C . PRO A 1 101 ? 12.944 -12.739 -15.452 1.00 71.62 101 PRO A C 1
ATOM 769 O O . PRO A 1 101 ? 13.408 -11.862 -16.173 1.00 71.62 101 PRO A O 1
ATOM 772 N N . PHE A 1 102 ? 11.675 -12.716 -15.036 1.00 70.38 102 PHE A N 1
ATOM 773 C CA . PHE A 1 102 ? 10.713 -11.674 -15.399 1.00 70.38 102 PHE A CA 1
ATOM 774 C C . PHE A 1 102 ? 10.634 -10.540 -14.367 1.00 70.38 102 PHE A C 1
ATOM 776 O O . PHE A 1 102 ? 9.823 -9.633 -14.549 1.00 70.38 102 PHE A O 1
ATOM 783 N N . GLU A 1 103 ? 11.432 -10.605 -13.291 1.00 77.81 103 GLU A N 1
ATOM 784 C CA . GLU A 1 103 ? 11.497 -9.602 -12.214 1.00 77.81 103 GLU A CA 1
ATOM 785 C C . GLU A 1 103 ? 10.105 -9.160 -11.719 1.00 77.81 103 GLU A C 1
ATOM 787 O O . GLU A 1 103 ? 9.864 -7.982 -11.448 1.00 77.81 103 GLU A O 1
ATOM 792 N N . ILE A 1 104 ? 9.147 -10.094 -11.650 1.00 79.88 104 ILE A N 1
ATOM 793 C CA . ILE A 1 104 ? 7.766 -9.789 -11.267 1.00 79.88 104 ILE A CA 1
ATOM 794 C C . ILE A 1 104 ? 7.714 -9.513 -9.777 1.00 79.88 104 ILE A C 1
ATOM 796 O O . ILE A 1 104 ? 8.105 -10.344 -8.962 1.00 79.88 104 ILE A O 1
ATOM 800 N N . ASP A 1 105 ? 7.164 -8.357 -9.428 1.00 84.94 105 ASP A N 1
ATOM 801 C CA . ASP A 1 105 ? 7.183 -7.885 -8.060 1.00 84.94 105 ASP A CA 1
ATOM 802 C C . ASP A 1 105 ? 6.055 -6.883 -7.782 1.00 84.94 105 ASP A C 1
ATOM 804 O O . ASP A 1 105 ? 5.475 -6.281 -8.690 1.00 84.94 105 ASP A O 1
ATOM 808 N N . VAL A 1 106 ? 5.739 -6.718 -6.503 1.00 88.44 106 VAL A N 1
ATOM 809 C CA . VAL A 1 106 ? 4.768 -5.747 -6.007 1.00 88.44 106 VAL A CA 1
ATOM 810 C C . VAL A 1 106 ? 5.431 -4.379 -5.912 1.00 88.44 106 VAL A C 1
ATOM 812 O O . VAL A 1 106 ? 6.536 -4.238 -5.382 1.00 88.44 106 VAL A O 1
ATOM 815 N N . ILE A 1 107 ? 4.734 -3.350 -6.393 1.00 87.38 107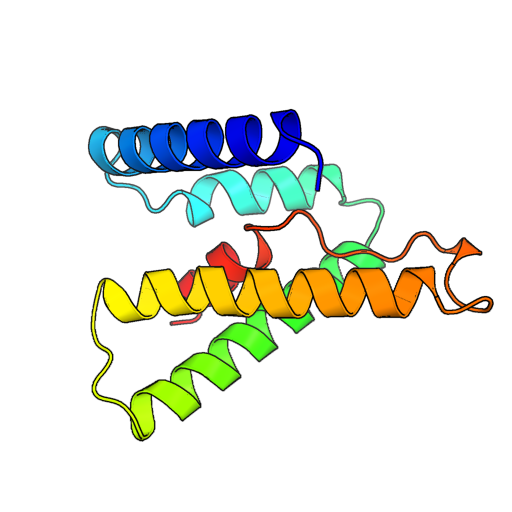 ILE A N 1
ATOM 816 C CA . ILE A 1 107 ? 5.223 -1.976 -6.353 1.00 87.38 107 ILE A CA 1
ATOM 817 C C . ILE A 1 107 ? 5.222 -1.497 -4.903 1.00 87.38 107 ILE A C 1
ATOM 819 O O . ILE A 1 107 ? 4.180 -1.176 -4.334 1.00 87.38 107 ILE A O 1
ATOM 823 N N . GLY A 1 108 ? 6.413 -1.424 -4.314 1.00 85.06 108 GLY A N 1
ATOM 824 C CA . GLY A 1 108 ? 6.604 -0.983 -2.940 1.00 85.06 108 GLY A CA 1
ATOM 825 C C . GLY A 1 108 ? 5.914 -1.872 -1.897 1.00 85.06 108 GLY A C 1
ATOM 826 O O . GLY A 1 108 ? 5.245 -2.859 -2.184 1.00 85.06 108 GLY A O 1
ATOM 827 N N . TYR A 1 109 ? 6.089 -1.494 -0.635 1.00 83.50 109 TYR A N 1
ATOM 828 C CA . TYR A 1 109 ? 5.585 -2.264 0.507 1.00 83.50 109 TYR A CA 1
ATOM 829 C C . TYR A 1 109 ? 4.250 -1.744 1.055 1.00 83.50 109 TYR A C 1
ATOM 831 O O . TYR A 1 109 ? 3.507 -2.482 1.694 1.00 83.50 109 TYR A O 1
ATOM 839 N N . ILE A 1 110 ? 3.950 -0.464 0.812 1.00 87.56 110 ILE A N 1
ATOM 840 C CA . ILE A 1 110 ? 2.807 0.248 1.406 1.00 87.56 110 ILE A CA 1
ATOM 841 C C . ILE A 1 110 ? 1.750 0.599 0.346 1.00 87.56 110 ILE A C 1
ATOM 843 O O . ILE A 1 110 ? 0.569 0.697 0.666 1.00 87.56 110 ILE A O 1
ATOM 847 N N . VAL A 1 111 ? 2.142 0.731 -0.927 1.00 88.94 111 VAL A N 1
ATOM 848 C CA . VAL A 1 111 ? 1.258 1.090 -2.053 1.00 88.94 111 VAL A CA 1
ATOM 849 C C . VAL A 1 111 ? 0.031 0.173 -2.174 1.00 88.94 111 VAL A C 1
ATOM 851 O O . VAL A 1 111 ? -1.072 0.718 -2.217 1.00 88.94 111 VAL A O 1
ATOM 854 N N . PRO A 1 112 ? 0.141 -1.174 -2.162 1.00 90.81 112 PRO A N 1
ATOM 855 C CA . PRO A 1 112 ? -1.049 -2.030 -2.203 1.00 90.81 112 PRO A CA 1
ATOM 856 C C . PRO A 1 112 ? -1.986 -1.802 -1.008 1.00 90.81 112 PRO A C 1
ATOM 858 O O . PRO A 1 112 ? -3.202 -1.862 -1.166 1.00 90.81 112 PRO A O 1
ATOM 861 N N . GLY A 1 113 ? -1.448 -1.470 0.170 1.00 91.75 113 GLY A N 1
ATOM 862 C CA . GLY A 1 113 ? -2.246 -1.143 1.355 1.00 91.75 113 GLY A CA 1
ATOM 863 C C . GLY A 1 113 ? -2.968 0.192 1.219 1.00 91.75 113 GLY A C 1
ATOM 864 O O . GLY A 1 113 ? -4.131 0.305 1.590 1.00 91.75 113 GLY A O 1
ATOM 865 N N . LEU A 1 114 ? -2.311 1.187 0.620 1.00 90.44 114 LEU A N 1
ATOM 866 C CA . LEU A 1 114 ? -2.928 2.475 0.303 1.00 90.44 114 LEU A CA 1
ATOM 867 C C . LEU A 1 114 ? -4.054 2.326 -0.722 1.00 90.44 114 LEU A C 1
ATOM 869 O O . LEU A 1 114 ? -5.095 2.948 -0.549 1.00 90.44 114 LEU A O 1
ATOM 873 N N . ILE A 1 115 ? -3.875 1.486 -1.746 1.00 89.19 115 ILE A N 1
ATOM 874 C CA . ILE A 1 115 ? -4.940 1.160 -2.706 1.00 89.19 115 ILE A CA 1
ATOM 875 C C . ILE A 1 115 ? -6.092 0.453 -1.990 1.00 89.19 115 ILE A C 1
ATOM 877 O O . ILE A 1 115 ? -7.243 0.827 -2.186 1.00 89.19 115 ILE A O 1
ATOM 881 N N . ALA A 1 116 ? -5.794 -0.526 -1.131 1.00 91.25 116 ALA A N 1
ATOM 882 C CA . ALA A 1 116 ? -6.814 -1.254 -0.384 1.00 91.25 116 ALA A CA 1
ATOM 883 C C . ALA A 1 116 ? -7.673 -0.315 0.475 1.00 91.25 116 ALA A C 1
ATOM 885 O O . ALA A 1 116 ? -8.889 -0.450 0.473 1.00 91.25 116 ALA A O 1
ATOM 886 N N . ILE 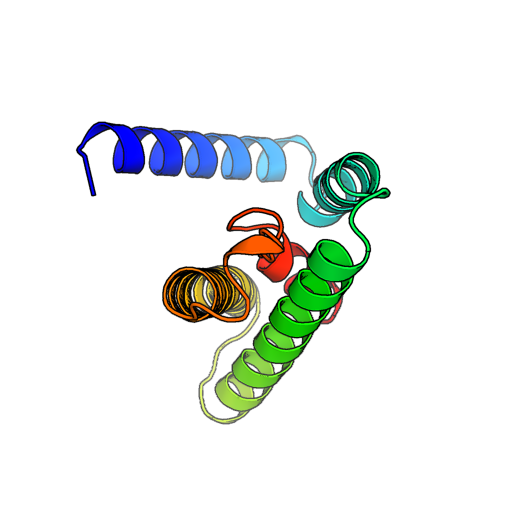A 1 117 ? -7.068 0.670 1.150 1.00 90.56 117 ILE A N 1
ATOM 887 C CA . ILE A 1 117 ? -7.794 1.678 1.947 1.00 90.56 117 ILE A CA 1
ATOM 888 C C . ILE A 1 117 ? -8.805 2.466 1.103 1.00 90.56 117 ILE A C 1
ATOM 890 O O . ILE A 1 117 ? -9.849 2.842 1.618 1.00 90.56 117 ILE A O 1
ATOM 894 N N . TRP A 1 118 ? -8.515 2.723 -0.174 1.00 85.19 118 TRP A N 1
ATOM 895 C CA . TRP A 1 118 ? -9.441 3.419 -1.075 1.00 85.19 118 TRP A CA 1
ATOM 896 C C . TRP A 1 118 ? -10.597 2.543 -1.573 1.00 85.19 118 TRP A C 1
ATOM 898 O O . TRP A 1 118 ? -11.587 3.081 -2.061 1.00 85.19 118 TRP A O 1
ATOM 908 N N . LEU A 1 119 ? -10.470 1.216 -1.484 1.00 86.44 119 LEU A N 1
ATOM 909 C CA . LEU A 1 119 ? -11.550 0.274 -1.795 1.00 86.44 119 LEU A CA 1
ATOM 910 C C . LEU A 1 119 ? -12.536 0.106 -0.624 1.00 86.44 119 LEU A C 1
ATOM 912 O O . LEU A 1 119 ? -13.579 -0.522 -0.805 1.00 86.44 119 LEU A O 1
ATOM 916 N N . ASP A 1 120 ? -12.175 0.620 0.555 1.00 82.50 120 ASP A N 1
ATOM 917 C CA . ASP A 1 120 ? -12.864 0.443 1.835 1.00 82.50 120 ASP A CA 1
ATOM 918 C C . ASP A 1 120 ? -14.035 1.391 2.091 1.00 82.50 120 ASP A C 1
ATOM 920 O O . ASP A 1 120 ? -15.046 0.901 2.652 1.00 82.50 120 ASP A O 1
#